Protein AF-A0A3B9CQA9-F1 (afdb_monomer_lite)

Sequence (90 aa):
MYATDTILTFSFPLGRLGGARLRMSFLFPVTAVAIIWRFRSIENGLLAIAVIIGSVLLHELAHLVVSRSTGGEMDNICLWPLGGLEEPYG

pLDDT: mean 76.18, std 14.72, range [36.5, 93.25]

Foldseek 3Di:
DDPPPDLQPAWDFPQFDPQATEIERPVLVVVLVVQCVVVVHVVVSVVVSVVQQVVQVVVQVVVVVVCVVVVHDHRYFYDDSVHTDDPPDD

Structure (mmCIF, N/CA/C/O backbone):
data_AF-A0A3B9CQA9-F1
#
_entry.id   AF-A0A3B9CQA9-F1
#
loop_
_atom_site.group_PDB
_atom_site.id
_atom_site.type_symbol
_atom_site.label_atom_id
_atom_site.label_alt_id
_atom_site.label_comp_id
_atom_site.label_asym_id
_atom_site.label_entity_id
_atom_site.label_seq_id
_atom_site.pdbx_PDB_ins_code
_atom_site.Cartn_x
_atom_site.Cartn_y
_atom_site.Cartn_z
_atom_site.occupancy
_atom_site.B_iso_or_equiv
_atom_site.auth_seq_id
_atom_site.auth_comp_id
_atom_site.auth_asym_id
_atom_site.auth_atom_id
_atom_site.pdbx_PDB_model_num
ATOM 1 N N . MET A 1 1 ? 8.781 -13.337 24.421 1.00 40.47 1 MET A N 1
ATOM 2 C CA . MET A 1 1 ? 9.712 -13.073 23.303 1.00 40.47 1 MET A CA 1
ATOM 3 C C . MET A 1 1 ? 9.583 -14.224 22.322 1.00 40.47 1 MET A C 1
ATOM 5 O O . MET A 1 1 ? 10.217 -15.248 22.534 1.00 40.47 1 MET A O 1
ATOM 9 N N . TYR A 1 2 ? 8.711 -14.106 21.321 1.00 40.00 2 TYR A N 1
ATOM 10 C CA . TYR A 1 2 ? 8.676 -15.068 20.220 1.00 40.00 2 TYR A CA 1
ATOM 11 C C . TYR A 1 2 ? 9.417 -14.460 19.037 1.00 40.00 2 TYR A C 1
ATOM 13 O O . TYR A 1 2 ? 9.109 -13.357 18.595 1.00 40.00 2 TYR A O 1
ATOM 21 N N . ALA A 1 3 ? 10.451 -15.176 18.606 1.00 46.72 3 ALA A N 1
ATOM 22 C CA . ALA A 1 3 ? 11.293 -14.842 17.477 1.00 46.72 3 ALA A CA 1
ATOM 23 C C . ALA A 1 3 ? 10.504 -15.029 16.175 1.00 46.72 3 ALA A C 1
ATOM 25 O O . ALA A 1 3 ? 10.525 -16.095 15.568 1.00 46.72 3 ALA A O 1
ATOM 26 N N . THR A 1 4 ? 9.818 -13.979 15.744 1.00 49.66 4 THR A N 1
ATOM 27 C CA . THR A 1 4 ? 9.394 -13.806 14.348 1.00 49.66 4 THR A CA 1
ATOM 28 C C . THR A 1 4 ? 9.813 -12.424 13.856 1.00 49.66 4 THR A C 1
ATOM 30 O O . THR A 1 4 ? 9.054 -11.710 13.203 1.00 49.66 4 THR A O 1
ATOM 33 N N . ASP A 1 5 ? 11.075 -12.074 14.124 1.00 44.81 5 ASP A N 1
ATOM 34 C CA . ASP A 1 5 ? 11.841 -11.017 13.448 1.00 44.81 5 ASP A CA 1
ATOM 35 C C . ASP A 1 5 ? 12.153 -11.446 12.004 1.00 44.81 5 ASP A C 1
ATOM 37 O O . ASP A 1 5 ? 13.297 -11.573 11.572 1.00 44.81 5 ASP A O 1
ATOM 41 N N . THR A 1 6 ? 11.108 -11.785 11.258 1.00 57.66 6 THR A N 1
ATOM 42 C CA . THR A 1 6 ? 11.214 -12.202 9.865 1.00 57.66 6 THR A CA 1
ATOM 43 C C . THR A 1 6 ? 11.037 -10.960 9.003 1.00 57.66 6 THR A C 1
ATOM 45 O O . THR A 1 6 ? 10.177 -10.127 9.274 1.00 57.66 6 THR A O 1
ATOM 48 N N . ILE A 1 7 ? 11.825 -10.836 7.933 1.00 53.62 7 ILE A N 1
ATOM 49 C CA . ILE A 1 7 ? 11.762 -9.743 6.940 1.00 53.62 7 ILE A CA 1
ATOM 50 C C . ILE A 1 7 ? 10.317 -9.463 6.462 1.00 53.62 7 ILE A C 1
ATOM 52 O O . ILE A 1 7 ? 9.987 -8.344 6.082 1.00 53.62 7 ILE A O 1
ATOM 56 N N . LEU A 1 8 ? 9.441 -10.471 6.541 1.00 54.47 8 LEU A N 1
ATOM 57 C CA . LEU A 1 8 ? 8.011 -10.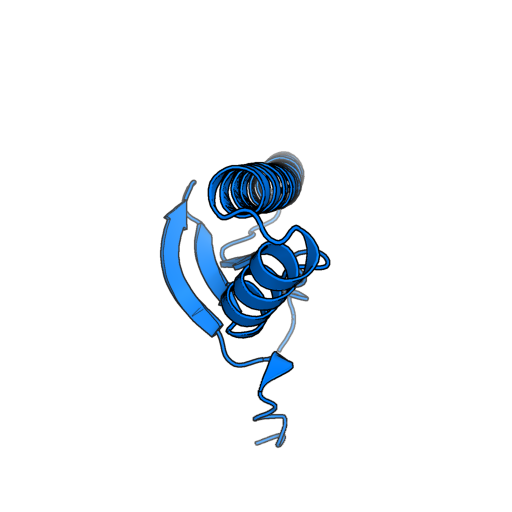409 6.236 1.00 54.47 8 LEU A CA 1
ATOM 58 C C . LEU A 1 8 ? 7.210 -9.472 7.169 1.00 54.47 8 LEU A C 1
ATOM 60 O O . LEU A 1 8 ? 6.287 -8.794 6.707 1.00 54.47 8 LEU A O 1
ATOM 64 N N . THR A 1 9 ? 7.575 -9.408 8.453 1.00 59.84 9 THR A N 1
ATOM 65 C CA . THR A 1 9 ? 6.916 -8.603 9.499 1.00 59.84 9 THR A CA 1
ATOM 66 C C . THR A 1 9 ? 7.506 -7.196 9.612 1.00 59.84 9 THR A C 1
ATOM 68 O O . THR A 1 9 ? 6.909 -6.317 10.244 1.00 59.84 9 THR A O 1
ATOM 71 N N . PHE A 1 10 ? 8.675 -6.957 8.997 1.00 67.19 10 PHE A N 1
ATOM 72 C CA . PHE A 1 10 ? 9.333 -5.656 9.037 1.00 67.19 10 PHE A CA 1
ATOM 73 C C . PHE A 1 10 ? 8.447 -4.617 8.356 1.00 67.19 10 PHE A C 1
ATOM 75 O O . PHE A 1 10 ? 8.243 -4.634 7.141 1.00 67.19 10 PHE A O 1
ATOM 82 N N . SER A 1 11 ? 7.894 -3.723 9.165 1.00 72.06 11 SER A N 1
ATOM 83 C CA . SER A 1 11 ? 6.939 -2.714 8.737 1.00 72.06 11 SER A CA 1
ATOM 84 C C . SER A 1 11 ? 7.322 -1.362 9.315 1.00 72.06 11 SER A C 1
ATOM 86 O O . SER A 1 11 ? 7.673 -1.250 10.491 1.00 72.06 11 SER A O 1
ATOM 88 N N . PHE A 1 12 ? 7.262 -0.327 8.484 1.00 76.25 12 PHE A N 1
ATOM 89 C CA . PHE A 1 12 ? 7.571 1.042 8.878 1.00 76.25 12 PHE A CA 1
ATOM 90 C C . PHE A 1 12 ? 6.291 1.887 8.934 1.00 76.25 12 PHE A C 1
ATOM 92 O O . PHE A 1 12 ? 5.365 1.667 8.146 1.00 76.25 12 PHE A O 1
ATOM 99 N N . PRO A 1 13 ? 6.196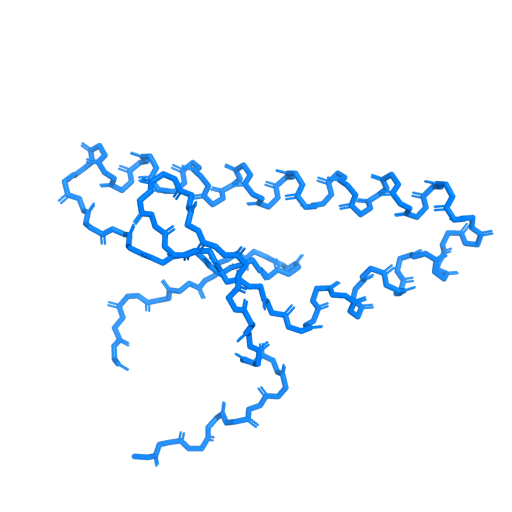 2.834 9.884 1.00 79.75 13 PRO A N 1
ATOM 100 C CA . PRO A 1 13 ? 5.038 3.709 9.997 1.00 79.75 13 PRO A CA 1
ATOM 101 C C . PRO A 1 13 ? 5.012 4.707 8.831 1.00 79.75 13 PRO A C 1
ATOM 103 O O . PRO A 1 13 ? 5.995 5.401 8.588 1.00 79.75 13 PRO A O 1
ATOM 106 N N . LEU A 1 14 ? 3.877 4.799 8.135 1.00 79.88 14 LEU A N 1
ATOM 107 C CA . LEU A 1 14 ? 3.631 5.803 7.090 1.00 79.88 14 LEU A CA 1
ATOM 108 C C . LEU A 1 14 ? 2.820 6.996 7.585 1.00 79.88 14 LEU A C 1
ATOM 110 O O . LEU A 1 14 ? 2.895 8.068 6.993 1.00 79.88 14 LEU A O 1
ATOM 114 N N . GLY A 1 15 ? 2.041 6.829 8.654 1.00 80.56 15 GLY A N 1
ATOM 115 C CA . GLY A 1 15 ? 1.260 7.923 9.219 1.00 80.56 15 GLY A CA 1
ATOM 116 C C . GLY A 1 15 ? -0.004 7.448 9.912 1.00 80.56 15 GLY A C 1
ATOM 117 O O . GLY A 1 15 ? -0.043 6.367 10.499 1.00 80.56 15 GLY A O 1
ATOM 118 N N . ARG A 1 16 ? -1.046 8.276 9.862 1.00 78.94 16 ARG A N 1
ATOM 119 C CA . ARG A 1 16 ? -2.379 7.945 10.370 1.00 78.94 16 ARG A CA 1
ATOM 120 C C . ARG A 1 16 ? -3.420 8.283 9.318 1.00 78.94 16 ARG A C 1
ATOM 122 O O . ARG A 1 16 ? -3.373 9.370 8.747 1.00 78.94 16 ARG A O 1
ATOM 129 N N . LEU A 1 17 ? -4.358 7.372 9.090 1.00 75.50 17 LEU A N 1
ATOM 130 C CA . LEU A 1 17 ? -5.434 7.551 8.126 1.00 75.50 17 LEU A CA 1
ATOM 131 C C . LEU A 1 17 ? -6.756 7.115 8.756 1.00 75.50 17 LEU A C 1
ATOM 133 O O . LEU A 1 17 ? -6.862 6.034 9.328 1.00 75.50 17 LEU A O 1
ATOM 137 N N . GLY A 1 18 ? -7.742 8.014 8.749 1.00 71.81 18 GLY A N 1
ATOM 138 C CA . GLY A 1 18 ? -9.030 7.780 9.403 1.00 71.81 18 GLY A CA 1
ATOM 139 C C . GLY A 1 18 ? -8.945 7.579 10.920 1.00 71.81 18 GL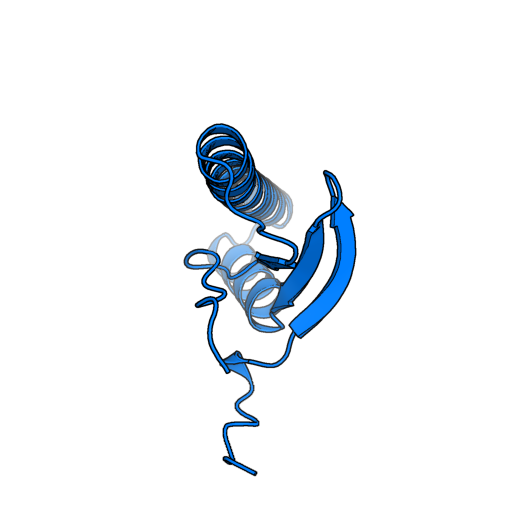Y A C 1
ATOM 140 O O . GLY A 1 18 ? -9.909 7.112 11.500 1.00 71.81 18 GLY A O 1
ATOM 141 N N . GLY A 1 19 ? -7.832 7.897 11.585 1.00 74.25 19 GLY A N 1
ATOM 142 C CA . GLY A 1 19 ? -7.610 7.611 13.012 1.00 74.25 19 GLY A CA 1
ATOM 143 C C . GLY A 1 19 ? -6.872 6.295 13.286 1.00 74.25 19 GLY A C 1
ATOM 144 O O . GLY A 1 19 ? -6.356 6.135 14.385 1.00 74.25 19 GLY A O 1
ATOM 145 N N . ALA A 1 20 ? -6.724 5.421 12.286 1.00 77.44 20 ALA A N 1
ATOM 146 C CA . ALA A 1 20 ? -5.888 4.228 12.379 1.00 77.44 20 ALA A CA 1
ATOM 147 C C . ALA A 1 20 ? -4.429 4.543 11.996 1.00 77.44 20 ALA A C 1
ATOM 149 O O . ALA A 1 20 ? -4.162 5.374 11.121 1.00 77.44 20 ALA A O 1
ATOM 150 N N . ARG A 1 21 ? -3.462 3.896 12.651 1.00 80.75 21 ARG A N 1
ATOM 151 C CA . ARG A 1 21 ? -2.028 3.977 12.339 1.00 80.75 21 ARG A CA 1
ATOM 152 C C . ARG A 1 21 ? -1.739 3.197 11.066 1.00 80.75 21 ARG A C 1
ATOM 154 O O . ARG A 1 21 ? -1.901 1.985 11.034 1.00 80.75 21 ARG A O 1
ATOM 161 N N . LEU A 1 22 ? -1.269 3.893 10.039 1.00 81.75 22 LEU A N 1
ATOM 162 C CA . LEU A 1 22 ? -0.874 3.297 8.774 1.00 81.75 22 LEU A CA 1
ATOM 163 C C . LEU A 1 22 ? 0.582 2.831 8.848 1.00 81.75 22 LEU A C 1
ATOM 165 O O . LEU A 1 22 ? 1.492 3.620 9.131 1.00 81.75 22 LEU A O 1
ATOM 169 N N . ARG A 1 23 ? 0.800 1.557 8.555 1.00 83.44 23 ARG A N 1
ATOM 170 C CA . ARG A 1 23 ? 2.100 0.893 8.462 1.00 83.44 23 ARG A CA 1
ATOM 171 C C . ARG A 1 23 ? 2.235 0.274 7.074 1.00 83.44 23 ARG A C 1
ATOM 173 O O . ARG A 1 23 ? 1.235 -0.072 6.454 1.00 83.44 23 ARG A O 1
ATOM 180 N N . MET A 1 24 ? 3.454 0.119 6.577 1.00 80.81 24 MET A N 1
ATOM 181 C CA . MET A 1 24 ? 3.727 -0.609 5.332 1.00 80.81 24 MET A CA 1
ATOM 182 C C . MET A 1 24 ? 4.841 -1.603 5.558 1.00 80.81 24 MET A C 1
ATOM 184 O O . MET A 1 24 ? 5.863 -1.268 6.156 1.00 80.81 24 MET A O 1
ATOM 188 N N . SER A 1 25 ? 4.645 -2.822 5.065 1.00 83.81 25 SER A N 1
ATOM 189 C CA . SER A 1 25 ? 5.690 -3.838 5.079 1.00 83.81 25 SER A CA 1
ATOM 190 C C . SER A 1 25 ? 6.792 -3.521 4.070 1.00 83.81 25 SER A C 1
ATOM 192 O O . SER A 1 25 ? 6.539 -3.031 2.969 1.00 83.81 25 SER A O 1
ATOM 194 N N . PHE A 1 26 ? 8.025 -3.879 4.414 1.00 77.56 26 PHE A N 1
ATOM 195 C CA . PHE A 1 26 ? 9.181 -3.825 3.523 1.00 77.56 26 PHE A CA 1
ATOM 196 C C . PHE A 1 26 ? 9.010 -4.658 2.245 1.00 77.56 26 PHE A C 1
ATOM 198 O O . PHE A 1 26 ? 9.637 -4.372 1.228 1.00 77.56 26 PHE A O 1
ATOM 205 N N . LEU A 1 27 ? 8.121 -5.651 2.234 1.00 78.81 27 LEU A N 1
ATOM 206 C CA . LEU A 1 27 ? 7.822 -6.401 1.011 1.00 78.81 27 LEU A CA 1
ATOM 207 C C . LEU A 1 27 ? 7.128 -5.558 -0.054 1.00 78.81 27 LEU A C 1
ATOM 209 O O . LEU A 1 27 ? 7.162 -5.906 -1.235 1.00 78.81 27 LEU A O 1
ATOM 213 N N . PHE A 1 28 ? 6.507 -4.453 0.341 1.00 82.38 28 PHE A N 1
ATOM 214 C CA . PHE A 1 28 ? 5.822 -3.571 -0.582 1.00 82.38 28 PHE A CA 1
ATOM 215 C C . PHE A 1 28 ? 6.792 -2.925 -1.596 1.00 82.38 28 PHE A C 1
ATOM 217 O O . PHE A 1 28 ? 6.593 -3.117 -2.798 1.00 82.38 28 PHE A O 1
ATOM 224 N N . PRO A 1 29 ? 7.889 -2.250 -1.183 1.00 82.19 29 PRO A N 1
ATOM 225 C CA . PRO A 1 29 ? 8.895 -1.754 -2.124 1.00 82.19 29 PRO A CA 1
ATOM 226 C C . PRO A 1 29 ? 9.606 -2.874 -2.899 1.00 82.19 29 PRO A C 1
ATOM 228 O O . PRO A 1 29 ? 9.911 -2.688 -4.075 1.00 82.19 29 PRO A O 1
ATOM 231 N N . VAL A 1 30 ? 9.812 -4.056 -2.305 1.00 85.75 30 VAL A N 1
ATOM 232 C CA . VAL A 1 30 ? 10.360 -5.218 -3.036 1.00 85.75 30 VAL A CA 1
ATOM 233 C C . VAL A 1 30 ? 9.429 -5.635 -4.179 1.00 85.75 30 VAL A C 1
ATOM 235 O O . VAL A 1 30 ? 9.877 -5.838 -5.309 1.00 85.75 30 VAL A O 1
ATOM 238 N N . THR A 1 31 ? 8.125 -5.695 -3.911 1.00 84.75 31 THR A N 1
ATOM 239 C CA . THR A 1 31 ? 7.098 -6.002 -4.916 1.00 84.75 31 THR A CA 1
ATOM 240 C C . THR A 1 31 ? 7.057 -4.924 -5.997 1.00 84.75 31 THR A C 1
ATOM 242 O O . THR A 1 31 ? 7.000 -5.244 -7.182 1.00 84.75 31 THR A O 1
ATOM 245 N N . ALA A 1 32 ? 7.171 -3.649 -5.616 1.00 85.94 32 ALA A N 1
ATOM 246 C CA . ALA A 1 32 ? 7.248 -2.543 -6.563 1.00 85.94 32 ALA A CA 1
ATOM 247 C C . ALA A 1 32 ? 8.445 -2.672 -7.521 1.00 85.94 32 ALA A C 1
ATOM 249 O O . ALA A 1 32 ? 8.275 -2.591 -8.740 1.00 85.94 32 ALA A O 1
ATOM 250 N N . VAL A 1 33 ? 9.643 -2.951 -7.001 1.00 87.81 33 VAL A N 1
ATOM 251 C CA . VAL A 1 33 ? 10.838 -3.170 -7.834 1.00 87.81 33 VAL A CA 1
ATOM 252 C C . VAL A 1 33 ? 10.651 -4.375 -8.761 1.00 87.81 33 VAL A C 1
ATOM 254 O O . VAL A 1 33 ? 10.955 -4.281 -9.952 1.00 87.81 33 VAL A O 1
ATOM 257 N N . ALA A 1 34 ? 10.099 -5.483 -8.256 1.00 88.56 34 ALA A N 1
ATOM 258 C CA . ALA A 1 34 ? 9.828 -6.674 -9.061 1.00 88.56 34 ALA A CA 1
ATOM 259 C C . ALA A 1 34 ? 8.846 -6.391 -10.214 1.00 88.56 34 ALA A C 1
ATOM 261 O O . ALA A 1 34 ? 9.064 -6.848 -11.338 1.00 88.56 34 ALA A O 1
ATOM 262 N N . ILE A 1 35 ? 7.800 -5.594 -9.968 1.00 87.00 35 ILE A N 1
ATOM 263 C CA . ILE A 1 35 ? 6.817 -5.191 -10.983 1.00 87.00 35 ILE A CA 1
ATOM 264 C C . ILE A 1 35 ? 7.466 -4.306 -12.048 1.00 87.00 35 ILE A C 1
ATOM 266 O O . ILE A 1 35 ? 7.353 -4.607 -13.237 1.00 87.00 35 ILE A O 1
ATOM 270 N N . ILE A 1 36 ? 8.191 -3.256 -11.652 1.00 89.00 36 ILE A N 1
ATOM 271 C CA . ILE A 1 36 ? 8.887 -2.373 -12.605 1.00 89.00 36 ILE A CA 1
ATOM 272 C C . ILE A 1 36 ? 9.846 -3.188 -13.478 1.00 89.00 36 ILE A C 1
ATOM 274 O O . ILE A 1 36 ? 9.858 -3.042 -14.705 1.00 89.00 36 ILE A O 1
ATOM 278 N N . TRP A 1 37 ? 10.597 -4.109 -12.867 1.00 90.00 37 TRP A N 1
ATOM 279 C CA . TRP A 1 37 ? 11.507 -4.982 -13.600 1.00 90.00 37 TRP A CA 1
ATOM 280 C C . TRP A 1 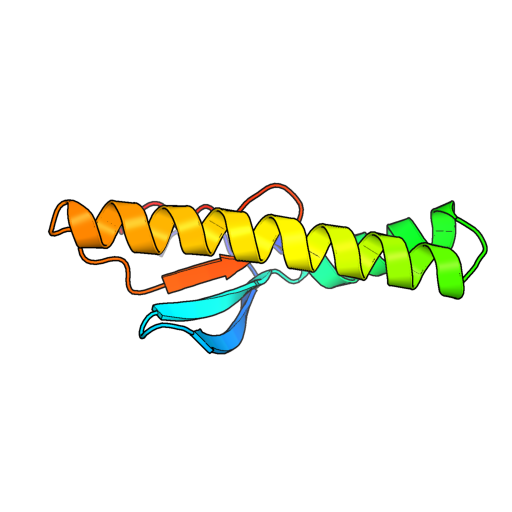37 ? 10.770 -5.902 -14.584 1.00 90.00 37 TRP A C 1
ATOM 282 O O . TRP A 1 37 ? 11.216 -6.084 -15.720 1.00 90.00 37 TRP A O 1
ATOM 292 N N . ARG A 1 38 ? 9.605 -6.431 -14.193 1.00 90.62 38 ARG A N 1
ATOM 293 C CA . ARG A 1 38 ? 8.790 -7.327 -15.023 1.00 90.62 38 ARG A CA 1
ATOM 294 C C . ARG A 1 38 ? 8.160 -6.636 -16.232 1.00 90.62 38 ARG A C 1
ATOM 296 O O . ARG A 1 38 ? 8.046 -7.273 -17.284 1.00 90.62 38 ARG A O 1
ATOM 303 N N . PHE A 1 39 ? 7.747 -5.379 -16.087 1.00 87.69 39 PHE A N 1
ATOM 304 C CA . PHE A 1 39 ? 7.149 -4.593 -17.170 1.00 87.69 39 PHE A CA 1
ATOM 305 C C . PHE A 1 39 ? 8.188 -4.024 -18.142 1.00 87.69 39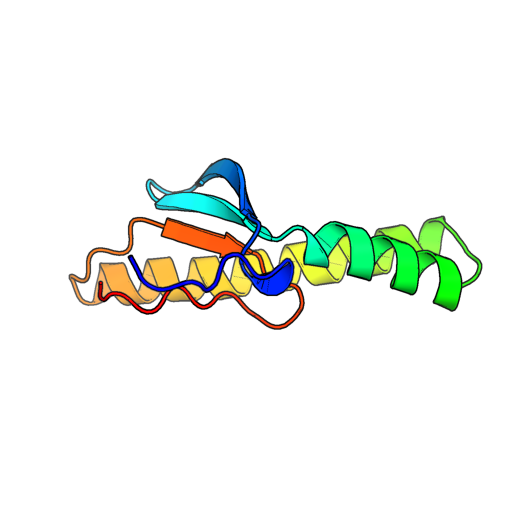 PHE A C 1
ATOM 307 O O . PHE A 1 39 ? 7.822 -3.642 -19.252 1.00 87.69 39 PHE A O 1
ATOM 314 N N . ARG A 1 40 ? 9.470 -3.959 -17.743 1.00 88.94 40 ARG A N 1
ATOM 315 C CA . ARG A 1 40 ? 10.562 -3.313 -18.502 1.00 88.94 40 ARG A CA 1
ATOM 316 C C . ARG A 1 40 ? 10.246 -1.881 -18.958 1.00 88.94 40 ARG A C 1
ATOM 318 O O . ARG A 1 40 ? 10.859 -1.370 -19.887 1.00 88.94 40 ARG A O 1
ATOM 325 N N . SER A 1 41 ? 9.302 -1.236 -18.282 1.00 90.38 41 SER A N 1
ATOM 326 C CA . SER A 1 41 ? 8.884 0.143 -18.487 1.00 90.38 41 SER A CA 1
ATOM 327 C C . SER A 1 41 ? 8.579 0.735 -17.121 1.00 90.38 41 SER A C 1
ATOM 329 O O . SER A 1 41 ? 7.795 0.171 -16.353 1.00 90.38 41 SER A O 1
ATOM 331 N N . ILE A 1 42 ? 9.224 1.861 -16.820 1.00 90.00 42 ILE A N 1
ATOM 332 C CA . ILE A 1 42 ? 9.047 2.564 -15.549 1.00 90.00 42 ILE A CA 1
ATOM 333 C C . ILE A 1 42 ? 7.626 3.122 -15.459 1.00 90.00 42 ILE A C 1
ATOM 335 O O . ILE A 1 42 ? 6.994 2.963 -14.424 1.00 90.00 42 ILE A O 1
ATOM 339 N N . GLU A 1 43 ? 7.091 3.694 -16.540 1.00 91.44 43 GLU A N 1
ATOM 340 C CA . GLU A 1 43 ? 5.731 4.252 -16.567 1.00 91.44 43 GLU A CA 1
ATOM 341 C C . GLU A 1 43 ? 4.675 3.187 -16.256 1.00 91.44 43 GLU A C 1
ATOM 343 O O . GLU A 1 43 ? 3.872 3.354 -15.338 1.00 91.44 43 GLU A O 1
ATOM 348 N N . ASN A 1 44 ? 4.727 2.047 -16.954 1.00 89.12 44 ASN A N 1
ATOM 349 C CA . ASN A 1 44 ? 3.780 0.951 -16.734 1.00 89.12 44 ASN A CA 1
ATOM 350 C C . ASN A 1 44 ? 3.958 0.314 -15.351 1.00 89.12 44 ASN A C 1
ATOM 352 O O . ASN A 1 44 ? 2.975 -0.048 -14.708 1.00 89.12 44 ASN A O 1
ATOM 356 N N . GLY A 1 45 ? 5.203 0.201 -14.879 1.00 89.62 45 GLY A N 1
ATOM 357 C CA . GLY A 1 45 ? 5.501 -0.295 -13.541 1.00 89.62 45 GLY A CA 1
ATOM 358 C C . GLY A 1 45 ? 4.934 0.613 -12.449 1.00 89.62 45 GLY A C 1
ATOM 359 O O . GLY A 1 45 ? 4.262 0.125 -11.545 1.00 89.62 45 GLY A O 1
ATOM 360 N N . LEU A 1 46 ? 5.138 1.929 -12.559 1.00 89.50 46 LEU A N 1
ATOM 361 C CA . LEU A 1 46 ? 4.594 2.917 -11.625 1.00 89.50 46 LEU A CA 1
ATOM 362 C C . LEU A 1 46 ? 3.065 2.933 -11.643 1.00 89.50 46 LEU A C 1
ATOM 364 O O . LEU A 1 46 ? 2.455 2.977 -10.577 1.00 89.50 46 LEU A O 1
ATOM 368 N N . LEU A 1 47 ? 2.445 2.842 -12.822 1.00 93.25 47 LEU A N 1
ATOM 369 C CA . LEU A 1 47 ? 0.990 2.777 -12.942 1.00 93.25 47 LEU A CA 1
ATOM 370 C C . LEU A 1 47 ? 0.432 1.504 -12.291 1.00 93.25 47 LEU A C 1
ATOM 372 O O . LEU A 1 47 ? -0.524 1.578 -11.522 1.00 93.25 47 LEU A O 1
ATOM 376 N N . ALA A 1 48 ? 1.066 0.351 -12.518 1.00 88.94 48 ALA A N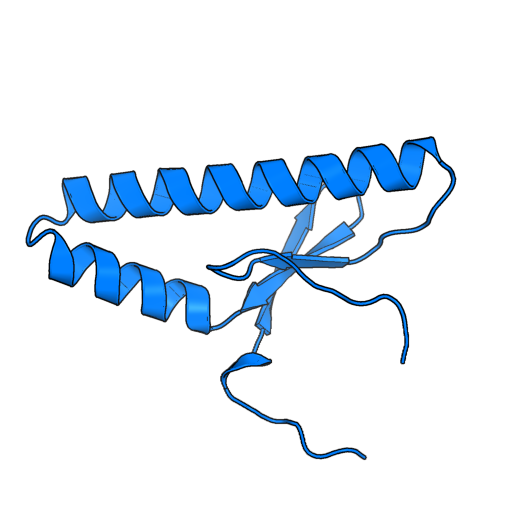 1
ATOM 377 C CA . ALA A 1 48 ? 0.686 -0.902 -11.869 1.00 88.94 48 ALA A CA 1
ATOM 378 C C . ALA A 1 48 ? 0.838 -0.830 -10.338 1.00 88.94 48 ALA A C 1
ATOM 380 O O . ALA A 1 48 ? -0.062 -1.247 -9.610 1.00 88.94 48 ALA A O 1
ATOM 381 N N . ILE A 1 49 ? 1.936 -0.252 -9.840 1.00 89.38 49 ILE A N 1
ATOM 382 C CA . ILE A 1 49 ? 2.148 -0.045 -8.400 1.00 89.38 49 ILE A CA 1
ATOM 383 C C . ILE A 1 49 ? 1.085 0.889 -7.821 1.00 89.38 49 ILE A C 1
ATOM 385 O O . ILE A 1 49 ? 0.535 0.589 -6.765 1.00 89.38 49 ILE A O 1
ATOM 389 N N . ALA A 1 50 ? 0.770 1.994 -8.499 1.00 89.81 50 ALA A N 1
ATOM 390 C CA . ALA A 1 50 ? -0.248 2.939 -8.053 1.00 89.81 50 ALA A CA 1
ATOM 391 C C . ALA A 1 50 ? -1.627 2.273 -7.953 1.00 89.81 50 ALA A C 1
ATOM 393 O O . ALA A 1 50 ? -2.329 2.467 -6.961 1.00 89.81 50 ALA A O 1
ATOM 394 N N . VAL A 1 51 ? -1.982 1.433 -8.931 1.00 90.81 51 VAL A N 1
ATOM 395 C CA . VAL A 1 51 ? -3.222 0.644 -8.904 1.00 90.81 51 VAL A CA 1
ATOM 396 C C . VAL A 1 51 ? -3.227 -0.335 -7.730 1.00 90.81 51 VAL A C 1
ATOM 398 O O . VAL A 1 51 ? -4.227 -0.413 -7.021 1.00 90.81 51 VAL A O 1
ATOM 401 N N . ILE A 1 52 ? -2.125 -1.045 -7.474 1.00 88.31 52 ILE A N 1
ATOM 402 C CA . ILE A 1 52 ? -2.037 -2.000 -6.358 1.00 88.31 52 ILE A CA 1
ATOM 403 C C . ILE A 1 52 ? -2.117 -1.279 -5.008 1.00 88.31 52 ILE A C 1
ATOM 405 O O . ILE A 1 52 ? -2.915 -1.678 -4.165 1.00 88.31 52 ILE A O 1
ATOM 409 N N . ILE A 1 53 ? -1.353 -0.198 -4.807 1.00 85.94 53 ILE A N 1
ATOM 410 C CA . ILE A 1 53 ? -1.418 0.618 -3.581 1.00 85.94 53 ILE A CA 1
ATOM 411 C C . ILE A 1 53 ? -2.838 1.131 -3.374 1.00 85.94 53 ILE A C 1
ATOM 413 O O . ILE A 1 53 ? -3.381 0.985 -2.282 1.00 85.94 53 ILE A O 1
ATOM 417 N N . GLY A 1 54 ? -3.441 1.711 -4.414 1.00 88.69 54 GLY A N 1
ATOM 418 C CA . GLY A 1 54 ? -4.799 2.237 -4.353 1.00 88.69 54 GLY A CA 1
ATOM 419 C C . GLY A 1 54 ? -5.817 1.153 -4.009 1.00 88.69 54 GLY A C 1
ATOM 420 O O . GLY A 1 54 ? -6.636 1.350 -3.118 1.00 88.69 54 GLY A O 1
ATOM 421 N N . SER A 1 55 ? -5.731 -0.012 -4.655 1.00 89.00 55 SER A N 1
ATOM 422 C CA . SER A 1 55 ? -6.632 -1.141 -4.409 1.00 89.00 55 SER A CA 1
ATOM 423 C C . SER A 1 55 ? -6.501 -1.684 -2.987 1.00 89.00 55 SER A C 1
ATOM 425 O O . SER A 1 55 ? -7.518 -1.899 -2.333 1.00 89.00 55 SER A O 1
ATOM 427 N N . VAL A 1 56 ? -5.275 -1.897 -2.497 1.00 85.62 56 VAL A N 1
ATOM 428 C CA . VAL A 1 56 ? -5.040 -2.401 -1.134 1.00 85.62 56 VAL A CA 1
ATOM 429 C C . VAL A 1 56 ? -5.478 -1.358 -0.109 1.00 85.62 56 VAL A C 1
ATOM 431 O O . VAL A 1 56 ? -6.179 -1.693 0.836 1.00 85.62 56 VAL A O 1
ATOM 434 N N . LEU A 1 57 ? -5.162 -0.079 -0.318 1.00 84.06 57 LEU A N 1
ATOM 435 C CA . LEU A 1 57 ? -5.589 0.986 0.588 1.00 84.06 57 LEU A CA 1
ATOM 436 C C . LEU A 1 57 ? -7.117 1.086 0.671 1.00 84.06 57 LEU A C 1
ATOM 438 O O . LEU A 1 57 ? -7.660 1.205 1.766 1.00 84.06 57 LEU A O 1
ATOM 442 N N . LEU A 1 58 ? -7.814 1.024 -0.468 1.00 87.12 58 LEU A N 1
ATOM 443 C CA . LEU A 1 58 ? -9.278 1.025 -0.501 1.00 87.12 58 LEU A CA 1
ATOM 444 C C . LEU A 1 58 ? -9.867 -0.222 0.170 1.00 87.12 58 LEU A C 1
ATOM 446 O O . LEU A 1 58 ? -10.873 -0.106 0.866 1.00 87.12 58 LEU A O 1
ATOM 450 N N . HIS A 1 59 ? -9.238 -1.386 -0.003 1.00 85.50 59 HIS A N 1
ATOM 451 C CA . HIS A 1 59 ? -9.639 -2.627 0.658 1.00 85.50 59 HIS A CA 1
ATOM 452 C C . HIS A 1 59 ? -9.549 -2.510 2.187 1.00 85.50 59 HIS A C 1
ATOM 454 O O . HIS A 1 59 ? -10.531 -2.762 2.883 1.00 85.50 59 HIS A O 1
ATOM 460 N N . GLU A 1 60 ? -8.417 -2.035 2.707 1.00 83.12 60 GLU A N 1
ATOM 461 C CA . GLU A 1 60 ? -8.226 -1.846 4.151 1.00 83.12 60 GLU A CA 1
ATOM 462 C C . GLU A 1 60 ? -9.126 -0.749 4.727 1.00 83.12 60 GLU A C 1
ATOM 464 O O . GLU A 1 60 ? -9.633 -0.858 5.845 1.00 83.12 60 GLU A O 1
ATOM 469 N N . LEU A 1 61 ? -9.377 0.310 3.955 1.00 83.19 61 LEU A N 1
ATOM 470 C CA . LEU A 1 61 ? -10.329 1.345 4.344 1.00 83.19 61 LEU A CA 1
ATOM 471 C C . LEU A 1 61 ? -11.755 0.808 4.429 1.00 83.19 61 LEU A C 1
ATOM 473 O O . LEU A 1 61 ? -12.487 1.196 5.339 1.00 83.19 61 LEU A O 1
ATOM 477 N N . ALA A 1 62 ? -12.151 -0.084 3.520 1.00 85.31 62 ALA A N 1
ATOM 478 C CA . ALA A 1 62 ? -13.453 -0.733 3.588 1.00 85.31 62 ALA A CA 1
ATOM 479 C C . ALA A 1 62 ? -13.581 -1.568 4.872 1.00 85.31 62 ALA A C 1
ATOM 481 O O . ALA A 1 62 ? -14.590 -1.442 5.566 1.00 85.31 62 ALA A O 1
ATOM 482 N N . HIS A 1 63 ? -12.544 -2.326 5.247 1.00 83.00 63 HIS A N 1
ATOM 483 C CA . HIS A 1 63 ? -12.511 -3.051 6.526 1.00 83.00 63 HIS A CA 1
ATOM 484 C C . HIS A 1 63 ? -12.613 -2.117 7.728 1.00 83.00 63 HIS A C 1
ATOM 486 O O . HIS A 1 63 ? -13.425 -2.362 8.619 1.00 83.00 63 HIS A O 1
ATOM 492 N N . LEU A 1 64 ? -11.873 -1.003 7.727 1.00 81.38 64 LEU A N 1
ATOM 493 C CA . LEU A 1 64 ? -11.945 -0.002 8.795 1.00 81.38 64 LEU A CA 1
ATOM 494 C C . LEU A 1 64 ? -13.365 0.567 8.946 1.00 81.38 64 LEU A C 1
ATOM 496 O O . LEU A 1 64 ? -13.874 0.699 10.062 1.00 81.38 64 LEU A O 1
ATOM 500 N N . VAL A 1 65 ? -14.006 0.918 7.829 1.00 84.75 65 VAL A N 1
ATOM 501 C CA . VAL A 1 65 ? -15.367 1.473 7.819 1.00 84.75 65 VAL A CA 1
ATOM 502 C C . VAL A 1 65 ? -16.374 0.443 8.323 1.00 84.75 65 VAL A C 1
ATOM 504 O O . VAL A 1 65 ? -17.195 0.771 9.182 1.00 84.75 65 VAL A O 1
ATOM 507 N N . VAL A 1 66 ? -16.291 -0.800 7.842 1.00 85.81 66 VAL A N 1
ATOM 508 C CA . VAL A 1 66 ? -17.183 -1.885 8.268 1.00 85.81 66 VAL A CA 1
ATOM 509 C C . VAL A 1 66 ? -16.991 -2.181 9.755 1.00 85.81 66 VAL A C 1
ATOM 511 O O . VAL A 1 66 ? -17.976 -2.157 10.493 1.00 85.81 66 VAL A O 1
ATOM 514 N N . SER A 1 67 ? -15.749 -2.336 10.223 1.00 83.75 67 SER A N 1
ATOM 515 C CA . SER A 1 67 ? -15.434 -2.571 11.639 1.00 83.75 67 SER A CA 1
ATOM 516 C C . SER A 1 67 ? -16.046 -1.495 12.536 1.00 83.75 67 SER A C 1
ATOM 518 O O . SER A 1 67 ? -16.746 -1.806 13.502 1.00 83.75 67 SER A O 1
ATOM 520 N N . ARG A 1 68 ? -15.875 -0.218 12.178 1.00 83.19 68 ARG A N 1
ATOM 521 C CA . ARG A 1 68 ? -16.445 0.899 12.946 1.00 83.19 68 ARG A CA 1
ATOM 522 C C . ARG A 1 68 ? -17.961 0.943 12.909 1.00 83.19 68 ARG A C 1
ATOM 524 O O . ARG A 1 68 ? -18.578 1.263 13.920 1.00 83.19 68 ARG A O 1
ATOM 531 N N . SER A 1 69 ? -18.568 0.604 11.773 1.00 83.44 69 SER A N 1
ATOM 532 C CA . SER A 1 69 ? -20.028 0.535 11.662 1.00 83.44 69 SER A CA 1
ATOM 533 C C . SER A 1 69 ? -20.635 -0.547 12.564 1.00 83.44 69 SER A C 1
ATOM 535 O O . SER A 1 69 ? -21.763 -0.398 13.024 1.00 83.44 69 SER A O 1
ATOM 537 N N . THR A 1 70 ? -19.865 -1.593 12.879 1.00 85.56 70 THR A N 1
ATOM 538 C CA . THR A 1 70 ? -20.241 -2.656 13.822 1.00 85.56 70 THR A CA 1
ATOM 539 C C . THR A 1 70 ? -19.807 -2.387 15.269 1.00 85.56 70 THR A C 1
ATOM 541 O O . THR A 1 70 ? -20.007 -3.240 16.128 1.00 85.56 70 THR A O 1
ATOM 544 N N . GLY A 1 71 ? -19.227 -1.214 15.557 1.00 79.69 71 GLY A N 1
ATOM 545 C CA . GLY A 1 71 ? -18.741 -0.842 16.893 1.00 79.69 71 GLY A CA 1
ATOM 546 C C . GLY A 1 71 ? -17.378 -1.432 17.279 1.00 79.69 71 GLY A C 1
ATOM 547 O O . GLY A 1 71 ? -17.020 -1.396 18.451 1.00 79.69 71 GLY A O 1
ATOM 548 N N . GLY A 1 72 ? -16.625 -1.982 16.323 1.00 75.12 72 GLY A N 1
ATOM 549 C CA . GLY A 1 72 ? -15.273 -2.501 16.535 1.00 75.12 72 GLY A CA 1
ATOM 550 C C . GLY A 1 72 ? -14.203 -1.408 16.463 1.00 75.12 72 GLY A C 1
ATOM 551 O O . GLY A 1 72 ? -14.270 -0.511 15.617 1.00 75.12 72 GLY A O 1
ATOM 552 N N . GLU A 1 73 ? -13.186 -1.512 17.318 1.00 66.44 73 GLU A N 1
ATOM 553 C CA . GLU A 1 73 ? -12.009 -0.640 17.303 1.00 66.44 73 GLU A CA 1
ATOM 554 C C . GLU A 1 73 ? -10.909 -1.265 16.441 1.00 66.44 73 GLU A C 1
ATOM 556 O O . GLU A 1 73 ? -10.411 -2.352 16.720 1.00 66.44 73 GLU A O 1
ATOM 561 N N . MET A 1 74 ? -10.549 -0.580 15.358 1.00 67.44 74 MET A N 1
ATOM 562 C CA . MET A 1 74 ? -9.480 -0.992 14.454 1.00 67.44 74 MET A CA 1
ATOM 563 C C . MET A 1 74 ? -8.529 0.194 14.297 1.00 67.44 74 MET A C 1
ATOM 565 O O . MET A 1 74 ? -8.804 1.154 13.573 1.00 67.44 74 MET A O 1
ATOM 569 N N . ASP A 1 75 ? -7.429 0.141 15.047 1.00 71.50 75 ASP A N 1
ATOM 570 C CA . ASP A 1 75 ? -6.517 1.274 15.250 1.00 71.50 75 ASP A CA 1
ATOM 571 C C . ASP A 1 75 ? -5.220 1.174 14.455 1.00 71.50 75 ASP A C 1
ATOM 573 O O . ASP A 1 75 ? -4.394 2.091 14.499 1.00 71.50 75 ASP A O 1
ATOM 577 N N . ASN A 1 76 ? -5.034 0.095 13.699 1.00 70.94 76 ASN A N 1
ATOM 578 C CA . ASN A 1 76 ? -3.865 -0.113 12.862 1.00 70.94 76 ASN A CA 1
ATOM 579 C C . ASN A 1 76 ? -4.270 -0.664 11.493 1.00 70.94 76 ASN A C 1
ATOM 581 O O . ASN A 1 76 ? -5.162 -1.499 11.381 1.00 70.94 76 ASN A O 1
ATOM 585 N N . ILE A 1 77 ? -3.577 -0.198 10.459 1.00 77.94 77 ILE A N 1
ATOM 586 C CA . ILE A 1 77 ? -3.676 -0.694 9.089 1.00 77.94 77 ILE A CA 1
ATOM 587 C C . ILE A 1 77 ? -2.257 -1.012 8.633 1.00 77.94 77 ILE A C 1
ATOM 589 O O . ILE A 1 77 ? -1.415 -0.112 8.583 1.00 77.94 77 ILE A O 1
ATOM 593 N N . CYS A 1 78 ? -1.994 -2.262 8.260 1.00 78.56 78 CYS A N 1
ATOM 594 C CA . CYS A 1 78 ? -0.722 -2.666 7.669 1.00 78.56 78 CYS A CA 1
ATOM 595 C C . CYS A 1 78 ? -0.904 -2.945 6.177 1.00 78.56 78 CYS A C 1
ATOM 597 O O . CYS A 1 78 ? -1.592 -3.881 5.785 1.00 78.56 78 CYS A O 1
ATOM 599 N N . LEU A 1 79 ? -0.264 -2.141 5.330 1.00 79.12 79 LEU A N 1
ATOM 600 C CA . LEU A 1 79 ? -0.229 -2.367 3.893 1.00 79.12 79 LEU A CA 1
ATOM 601 C C . LEU A 1 79 ? 0.761 -3.487 3.574 1.00 79.12 79 LEU A C 1
ATOM 603 O O . LEU A 1 79 ? 1.984 -3.322 3.693 1.00 79.12 79 LEU A O 1
ATOM 607 N N . TRP A 1 80 ? 0.216 -4.608 3.114 1.00 77.69 80 TRP A N 1
ATOM 608 C CA . TRP A 1 80 ? 0.965 -5.739 2.586 1.00 77.69 80 TRP A CA 1
ATOM 609 C C . TRP A 1 80 ? 0.597 -5.961 1.111 1.00 77.69 80 TRP A C 1
ATOM 611 O O . TRP A 1 80 ? -0.566 -5.801 0.740 1.00 77.69 80 TRP A O 1
ATOM 621 N N . PRO A 1 81 ? 1.551 -6.347 0.247 1.00 67.56 81 PRO A N 1
ATOM 622 C CA . PRO A 1 81 ? 1.302 -6.498 -1.190 1.00 67.56 81 PRO A CA 1
ATOM 623 C C . PRO A 1 81 ? 0.271 -7.585 -1.556 1.00 67.56 81 PRO A C 1
ATOM 625 O O . PRO A 1 81 ? -0.248 -7.558 -2.667 1.00 67.56 81 PRO A O 1
ATOM 628 N N . LEU A 1 82 ? -0.043 -8.517 -0.645 1.00 66.38 82 LEU A N 1
ATOM 629 C CA . LEU A 1 82 ? -1.077 -9.549 -0.825 1.00 66.38 82 LEU A CA 1
ATOM 630 C C . LEU A 1 82 ? -2.353 -9.310 0.021 1.00 66.38 82 LEU A C 1
ATOM 632 O O . LEU A 1 82 ? -3.225 -10.173 0.028 1.00 66.38 82 LEU A O 1
ATOM 636 N N . GLY A 1 83 ? -2.479 -8.162 0.703 1.00 60.72 83 GLY A N 1
ATOM 637 C CA . GLY A 1 83 ? -3.598 -7.826 1.604 1.00 60.72 83 GLY A CA 1
ATOM 638 C C . GLY A 1 83 ? -3.142 -7.518 3.035 1.00 60.72 83 GLY A C 1
ATOM 639 O O . GLY A 1 83 ? -2.145 -8.072 3.494 1.00 60.72 83 GLY A O 1
ATOM 640 N N . GLY A 1 84 ? -3.826 -6.608 3.730 1.00 59.12 84 GLY A N 1
ATOM 641 C CA . GLY A 1 84 ? -3.500 -6.209 5.095 1.00 59.12 84 GLY A CA 1
ATOM 642 C C . GLY A 1 84 ? -4.125 -7.144 6.121 1.00 59.12 84 GLY A C 1
ATOM 643 O O . GLY A 1 84 ? -5.337 -7.256 6.253 1.00 59.12 84 GLY A O 1
ATOM 644 N N . LEU A 1 85 ? -3.270 -7.835 6.863 1.00 51.50 85 LEU A N 1
ATOM 645 C CA . LEU A 1 85 ? -3.655 -8.620 8.027 1.00 51.50 85 LEU A CA 1
ATOM 646 C C . LEU A 1 85 ? -2.917 -8.020 9.219 1.00 51.50 85 LEU A C 1
ATOM 648 O O . LEU A 1 85 ? -1.717 -8.232 9.384 1.00 51.50 85 LEU A O 1
ATOM 652 N N . GLU A 1 86 ? -3.627 -7.253 10.041 1.00 56.00 86 GLU A N 1
ATOM 653 C CA . GLU A 1 86 ? -3.314 -7.217 11.467 1.00 56.00 86 GLU A CA 1
ATOM 654 C C . GLU A 1 86 ? -4.427 -7.986 12.177 1.00 56.00 86 GLU A C 1
ATOM 656 O O . GLU A 1 86 ? -5.545 -7.508 12.354 1.00 56.00 86 GLU A O 1
ATOM 661 N N . GLU A 1 87 ? -4.111 -9.240 12.495 1.00 43.31 87 GLU A N 1
ATOM 662 C CA . GLU A 1 87 ? -4.884 -10.078 13.400 1.00 43.31 87 GLU A CA 1
ATOM 663 C C . GLU A 1 87 ? -4.951 -9.358 14.759 1.00 43.31 87 GLU A C 1
ATOM 665 O O . GLU A 1 87 ? -3.904 -9.002 15.309 1.00 43.31 87 GLU A O 1
ATOM 670 N N . PRO A 1 88 ? -6.144 -9.074 15.305 1.00 43.94 88 PRO A N 1
ATOM 671 C CA . PRO A 1 88 ? -6.255 -8.242 16.487 1.00 43.94 88 PRO A CA 1
ATOM 672 C C . PRO A 1 88 ? -6.056 -9.063 17.763 1.00 43.94 88 PRO A C 1
ATOM 674 O O . PRO A 1 88 ? -6.927 -9.008 18.610 1.00 43.94 88 PRO A O 1
ATOM 677 N N . TYR A 1 89 ? -4.956 -9.807 17.947 1.00 36.50 89 TYR A N 1
ATOM 678 C CA . TYR A 1 89 ? -4.602 -10.354 19.270 1.00 36.50 89 TYR A CA 1
ATOM 679 C C . TYR A 1 89 ? -3.093 -10.600 19.442 1.00 36.50 89 TYR A C 1
ATOM 681 O O . TYR A 1 89 ? -2.525 -11.447 18.758 1.00 36.50 89 TYR A O 1
ATOM 689 N N . GLY A 1 90 ? -2.487 -9.943 20.446 1.00 39.19 90 GLY A N 1
ATOM 690 C CA . GLY A 1 90 ? -1.261 -10.403 21.123 1.00 39.19 90 GLY A CA 1
ATOM 691 C C . GLY A 1 90 ? -0.126 -9.401 21.223 1.00 39.19 90 GLY A C 1
ATOM 692 O O . GLY A 1 90 ? 0.925 -9.682 20.610 1.00 39.19 90 GLY A O 1
#

Radius of gyration: 14.63 Å; chains: 1; bounding box: 32×23×42 Å

Secondary structure (DSSP, 8-state):
------TTT-EEEEEEETTEEEEEETHHHHHHHHHHHHHT-HHHHHHHHHHHHHHHHHHHHHHHHHHHHTT----EEEE-TT-----S--